Protein AF-A0A482UT60-F1 (afdb_monomer_lite)

Sequence (57 aa):
MKRVVERTKQIKVGHPLDPTVMMGAQASEEQMKKICQYLEIGKNEGAEVLCGGGVNK

Radius of gyration: 13.15 Å; chains: 1; bounding box: 30×15×34 Å

pLDDT: mean 94.63, std 5.24, range [62.59, 98.25]

Secondary structure (DSSP, 8-state):
-HHHHHHHHTPPB--TT-TT--B---S-HHHHHHHHHHHHHHHHTT----S--S---

S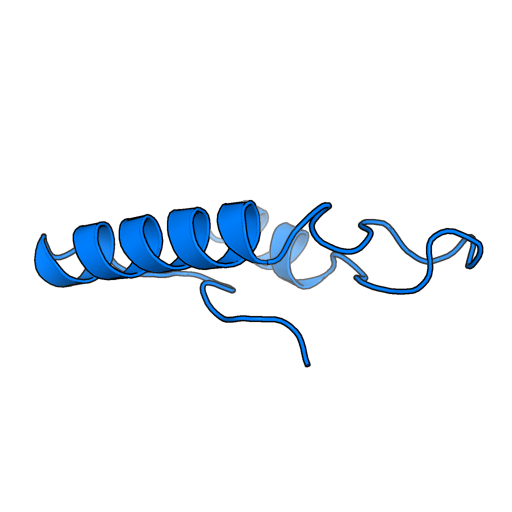tructure (mmCIF, N/CA/C/O backbone):
data_AF-A0A482UT60-F1
#
_entry.id   AF-A0A482UT60-F1
#
loop_
_atom_site.group_PDB
_atom_site.id
_atom_site.type_symbol
_atom_site.label_atom_id
_atom_site.label_alt_id
_atom_site.label_comp_id
_atom_site.label_asym_id
_atom_site.label_entity_id
_atom_site.label_seq_id
_atom_site.pdbx_PDB_ins_code
_atom_site.Cartn_x
_atom_site.Cartn_y
_atom_site.Cartn_z
_atom_site.occupancy
_atom_site.B_iso_or_equiv
_atom_site.auth_seq_id
_atom_site.auth_comp_id
_atom_site.auth_asym_id
_atom_site.auth_atom_id
_atom_site.pdbx_PDB_model_num
ATOM 1 N N . MET A 1 1 ? -16.741 4.979 -4.664 1.00 88.19 1 MET A N 1
ATOM 2 C CA . MET A 1 1 ? -15.677 4.206 -3.986 1.00 88.19 1 MET A CA 1
ATOM 3 C C . MET A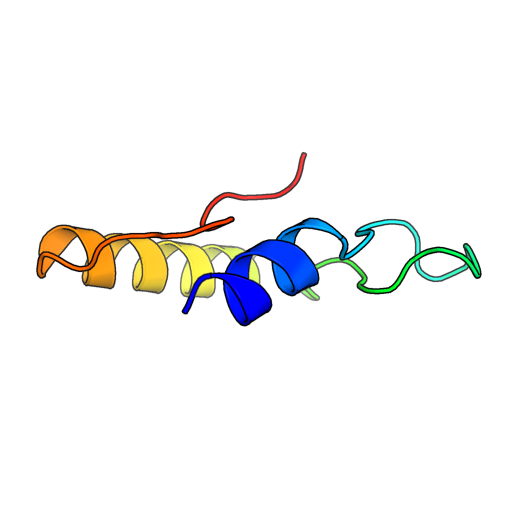 1 1 ? -15.208 2.982 -4.780 1.00 88.19 1 MET A C 1
ATOM 5 O O . MET A 1 1 ? -14.019 2.886 -5.051 1.00 88.19 1 MET A O 1
ATOM 9 N N . LYS A 1 2 ? -16.112 2.107 -5.252 1.00 94.50 2 LYS A N 1
ATOM 10 C CA . LYS A 1 2 ? -15.793 0.893 -6.041 1.00 94.50 2 LYS A CA 1
ATOM 11 C C . LYS A 1 2 ? -14.754 1.086 -7.166 1.00 94.50 2 LYS A C 1
ATOM 13 O O . LYS A 1 2 ? -13.733 0.412 -7.164 1.00 94.50 2 LYS A O 1
ATOM 18 N N . ARG A 1 3 ? -14.949 2.077 -8.048 1.00 96.94 3 ARG A N 1
ATOM 19 C CA . ARG A 1 3 ? -14.024 2.383 -9.162 1.00 96.94 3 ARG A CA 1
ATOM 20 C C . ARG A 1 3 ? -12.595 2.732 -8.710 1.00 96.94 3 ARG A C 1
ATOM 22 O O . ARG A 1 3 ? -11.639 2.401 -9.403 1.00 96.94 3 ARG A O 1
ATOM 29 N N . VAL A 1 4 ? -12.446 3.406 -7.566 1.00 97.06 4 VAL A N 1
ATOM 30 C CA . VAL A 1 4 ? -11.126 3.778 -7.025 1.00 97.06 4 VAL A CA 1
ATOM 31 C C . VAL A 1 4 ? -10.426 2.533 -6.495 1.00 97.06 4 VAL A C 1
ATOM 33 O O . VAL A 1 4 ? -9.298 2.265 -6.884 1.00 97.06 4 VAL A O 1
ATOM 36 N N . VAL A 1 5 ? -11.129 1.728 -5.695 1.00 97.31 5 VAL A N 1
ATOM 37 C CA . VAL A 1 5 ? -10.606 0.464 -5.154 1.00 97.31 5 VAL A CA 1
ATOM 38 C C . VAL A 1 5 ? -10.172 -0.483 -6.276 1.00 97.31 5 VAL A C 1
ATOM 40 O O . VAL A 1 5 ? -9.085 -1.051 -6.218 1.00 97.31 5 VAL A O 1
ATOM 43 N N . GLU A 1 6 ? -10.989 -0.627 -7.321 1.00 97.56 6 GLU A N 1
ATOM 44 C CA . GLU A 1 6 ? -10.656 -1.439 -8.497 1.00 97.56 6 GLU A CA 1
ATOM 45 C C . GLU A 1 6 ? -9.393 -0.937 -9.195 1.00 97.56 6 GLU A C 1
ATOM 47 O O . GLU A 1 6 ? -8.504 -1.734 -9.480 1.00 97.56 6 GLU A O 1
ATOM 52 N N . ARG A 1 7 ? -9.265 0.376 -9.424 1.00 97.00 7 ARG A N 1
ATOM 53 C CA . ARG A 1 7 ? -8.076 0.942 -10.072 1.00 97.00 7 ARG A CA 1
ATOM 54 C C . ARG A 1 7 ? -6.821 0.785 -9.214 1.00 97.00 7 ARG A C 1
ATOM 56 O O . ARG A 1 7 ? -5.779 0.434 -9.763 1.00 97.00 7 ARG A O 1
ATOM 63 N N . THR A 1 8 ? -6.918 1.004 -7.903 1.00 96.50 8 THR A N 1
ATOM 64 C CA . THR A 1 8 ? -5.793 0.865 -6.966 1.00 96.50 8 THR A CA 1
ATOM 65 C C . THR A 1 8 ? -5.279 -0.574 -6.918 1.00 96.50 8 THR A C 1
ATOM 67 O O . THR A 1 8 ? -4.071 -0.785 -6.931 1.00 96.50 8 THR A O 1
ATOM 70 N N . LYS A 1 9 ? -6.169 -1.576 -6.964 1.00 95.56 9 LYS A N 1
ATOM 71 C CA . LYS A 1 9 ? -5.787 -3.002 -7.019 1.00 95.56 9 LYS A CA 1
ATOM 72 C C . LYS A 1 9 ? -5.006 -3.396 -8.280 1.00 95.56 9 LYS A C 1
ATOM 74 O O . LYS A 1 9 ? -4.360 -4.434 -8.274 1.00 95.56 9 LYS A O 1
ATOM 79 N N . GLN A 1 10 ? -5.063 -2.597 -9.347 1.00 96.44 10 GLN A N 1
ATOM 80 C CA . GLN A 1 10 ? -4.324 -2.848 -10.592 1.00 96.44 10 GLN A CA 1
ATOM 81 C C . GLN A 1 10 ? -2.922 -2.219 -10.605 1.00 96.44 10 GLN A C 1
ATOM 83 O O . GLN A 1 10 ? -2.215 -2.334 -11.606 1.00 96.44 10 GLN A O 1
ATOM 88 N N . ILE A 1 11 ? -2.515 -1.518 -9.541 1.00 95.94 11 ILE A N 1
ATOM 89 C CA . ILE A 1 11 ? -1.178 -0.927 -9.449 1.00 95.94 11 ILE A CA 1
ATOM 90 C C . ILE A 1 11 ? -0.150 -2.049 -9.292 1.00 95.94 11 ILE A C 1
ATOM 92 O O . ILE A 1 11 ? -0.160 -2.781 -8.305 1.00 95.94 11 ILE A O 1
ATOM 96 N N . LYS A 1 12 ? 0.762 -2.155 -10.260 1.00 95.31 12 LYS A N 1
ATOM 97 C CA . LYS A 1 12 ? 1.911 -3.060 -10.189 1.00 95.31 12 LYS A CA 1
ATOM 98 C C . LYS A 1 12 ? 3.042 -2.404 -9.406 1.00 95.31 12 LYS A C 1
ATOM 100 O O . LYS A 1 12 ? 3.548 -1.360 -9.819 1.00 95.31 12 LYS A O 1
ATOM 105 N N . VAL A 1 13 ? 3.432 -3.024 -8.298 1.00 94.69 13 VAL A N 1
ATOM 106 C CA . VAL A 1 13 ? 4.575 -2.607 -7.479 1.00 94.69 13 VAL A CA 1
ATOM 107 C C . VAL A 1 13 ? 5.753 -3.525 -7.784 1.00 94.69 13 VAL A C 1
ATOM 109 O O . VAL A 1 13 ? 5.562 -4.736 -7.879 1.00 94.69 13 VAL A O 1
ATOM 112 N N . GLY A 1 14 ? 6.957 -2.980 -7.950 1.00 94.06 14 GLY A N 1
ATOM 113 C CA . GLY A 1 14 ? 8.121 -3.804 -8.269 1.00 94.06 14 GLY A CA 1
ATOM 114 C C . GLY A 1 14 ? 9.390 -3.015 -8.561 1.00 94.06 14 GLY A C 1
ATOM 115 O O . GLY A 1 14 ? 9.570 -1.889 -8.096 1.00 94.06 14 GLY A O 1
ATOM 116 N N . HIS A 1 15 ? 10.290 -3.634 -9.325 1.00 95.06 15 HIS A N 1
ATOM 117 C CA . HIS A 1 15 ? 11.579 -3.044 -9.662 1.00 95.06 15 HIS A CA 1
ATOM 118 C C . HIS A 1 15 ? 11.404 -1.817 -10.577 1.00 95.06 15 HIS A C 1
ATOM 120 O O . HIS A 1 15 ? 10.714 -1.919 -11.590 1.00 95.06 15 HIS A O 1
ATOM 126 N N . PRO A 1 16 ? 12.059 -0.675 -10.297 1.00 93.69 16 PRO A N 1
ATOM 127 C CA . PRO A 1 16 ? 11.842 0.569 -11.044 1.00 93.69 16 PRO A CA 1
ATOM 128 C C . PRO A 1 16 ? 12.319 0.532 -12.506 1.00 93.69 16 PRO A C 1
ATOM 130 O O . PRO A 1 16 ? 11.960 1.409 -13.281 1.00 93.69 16 PRO A O 1
ATOM 133 N N . LEU A 1 17 ? 13.132 -0.461 -12.887 1.00 96.62 17 LEU A N 1
ATOM 134 C CA . LEU A 1 17 ? 13.561 -0.668 -14.281 1.00 96.62 17 LEU A CA 1
ATOM 135 C C . LEU A 1 17 ? 12.582 -1.510 -15.117 1.00 96.62 17 LEU A C 1
ATOM 137 O O . LEU A 1 17 ? 12.763 -1.604 -16.327 1.00 96.62 17 LEU A O 1
ATOM 141 N N . ASP A 1 18 ? 11.575 -2.141 -14.505 1.00 97.19 18 ASP A N 1
ATOM 142 C CA . ASP A 1 18 ? 10.532 -2.842 -15.258 1.00 97.19 18 ASP A CA 1
ATOM 143 C C . ASP A 1 18 ? 9.524 -1.809 -15.801 1.00 97.19 18 ASP A C 1
ATOM 145 O O . ASP A 1 18 ? 8.862 -1.134 -15.011 1.00 97.19 18 ASP A O 1
ATOM 149 N N .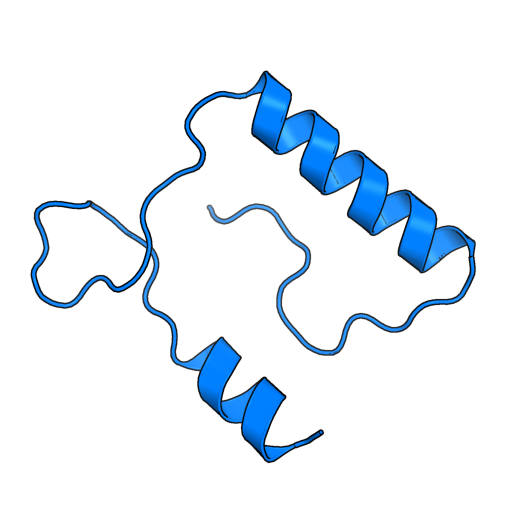 PRO A 1 19 ? 9.356 -1.679 -17.132 1.00 96.00 19 PRO A N 1
ATOM 150 C CA . PRO A 1 19 ? 8.459 -0.686 -17.728 1.00 96.00 19 PRO A CA 1
ATOM 151 C C . PRO A 1 19 ? 6.971 -0.959 -17.454 1.00 96.00 19 PRO A C 1
ATOM 153 O O . PRO A 1 19 ? 6.124 -0.113 -17.738 1.00 96.00 19 PRO A O 1
ATOM 156 N N . 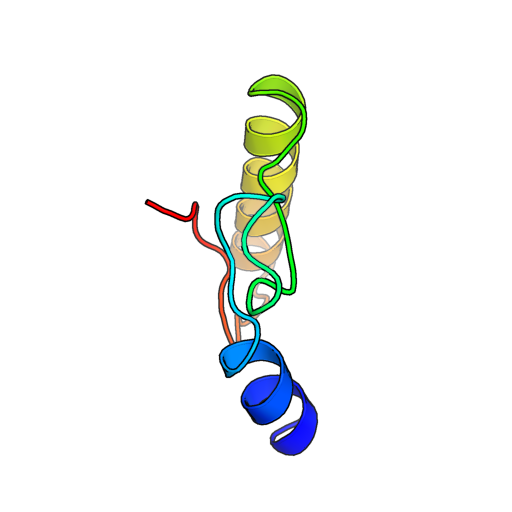THR A 1 20 ? 6.625 -2.139 -16.935 1.00 96.69 20 THR A N 1
ATOM 157 C CA . THR A 1 20 ? 5.258 -2.508 -16.548 1.00 96.69 20 THR A CA 1
ATOM 158 C C . THR A 1 20 ? 4.940 -2.174 -15.089 1.00 96.69 20 THR A C 1
ATOM 160 O O . THR A 1 20 ? 3.769 -2.213 -14.698 1.00 96.69 20 THR A O 1
ATOM 163 N N . VAL A 1 21 ? 5.955 -1.840 -14.285 1.00 97.00 21 VAL A N 1
ATOM 164 C CA . VAL A 1 21 ? 5.804 -1.424 -12.889 1.00 97.00 21 VAL A CA 1
ATOM 165 C C . VAL A 1 21 ? 5.342 0.028 -12.830 1.00 97.00 21 VAL A C 1
ATOM 167 O O . VAL A 1 21 ? 5.831 0.905 -13.533 1.00 97.00 21 VAL A O 1
ATOM 170 N N . MET A 1 22 ? 4.372 0.284 -11.959 1.00 97.19 22 MET A N 1
ATOM 171 C CA . MET A 1 22 ? 3.762 1.599 -11.771 1.00 97.19 22 MET A CA 1
ATOM 172 C C . MET A 1 22 ? 4.258 2.299 -10.503 1.00 97.19 22 MET A C 1
ATOM 174 O O . MET A 1 22 ? 4.094 3.509 -10.369 1.00 97.19 22 MET A O 1
ATOM 178 N N . MET A 1 23 ? 4.808 1.547 -9.546 1.00 95.50 23 MET A N 1
ATOM 179 C CA . MET A 1 23 ? 5.235 2.065 -8.249 1.00 95.50 23 MET A CA 1
ATOM 180 C C . MET A 1 23 ? 6.444 1.287 -7.717 1.00 95.50 23 MET A C 1
ATOM 182 O O . MET A 1 23 ? 6.467 0.059 -7.758 1.00 95.50 23 MET A O 1
ATOM 186 N N . GLY A 1 24 ? 7.446 2.012 -7.218 1.00 93.56 24 GLY A N 1
ATOM 187 C CA . GLY A 1 24 ? 8.654 1.438 -6.623 1.00 93.56 24 GLY A CA 1
ATOM 188 C C . GLY A 1 24 ? 8.544 1.195 -5.116 1.00 93.56 24 GLY A C 1
ATOM 189 O O . GLY A 1 24 ? 7.484 1.345 -4.505 1.00 93.56 24 GLY A O 1
ATOM 190 N N . ALA A 1 25 ? 9.675 0.833 -4.513 1.00 93.81 25 ALA A N 1
ATOM 191 C CA . ALA A 1 25 ? 9.801 0.648 -3.071 1.00 93.81 25 ALA A CA 1
ATOM 192 C C . ALA A 1 25 ? 9.736 1.977 -2.294 1.00 93.81 25 ALA A C 1
ATOM 194 O O . ALA A 1 25 ? 9.887 3.064 -2.854 1.00 93.81 25 ALA A O 1
ATOM 195 N N . GLN A 1 26 ? 9.545 1.877 -0.977 1.00 94.50 26 GLN A N 1
ATOM 196 C CA . GLN A 1 26 ? 9.745 3.013 -0.073 1.00 94.50 26 GLN A CA 1
ATOM 197 C C . GLN A 1 26 ? 11.240 3.344 0.027 1.00 94.50 26 GLN A C 1
ATOM 199 O O . GLN A 1 26 ? 12.074 2.444 -0.046 1.00 94.50 26 GLN A O 1
ATOM 204 N N . ALA A 1 27 ? 11.583 4.622 0.211 1.00 91.44 27 ALA A N 1
ATOM 205 C CA . ALA A 1 27 ? 12.981 5.060 0.173 1.00 91.44 27 ALA A CA 1
ATOM 206 C C . ALA A 1 27 ? 13.798 4.642 1.409 1.00 91.44 27 ALA A C 1
ATOM 208 O O . ALA A 1 27 ? 15.020 4.541 1.328 1.00 91.44 27 ALA A O 1
ATOM 209 N N . SER A 1 28 ? 13.145 4.394 2.549 1.00 95.44 28 SER A N 1
ATOM 210 C CA . SER A 1 28 ? 13.810 3.930 3.768 1.00 95.44 28 SER A CA 1
ATOM 211 C C . SER A 1 28 ? 12.892 3.093 4.657 1.00 95.44 28 SER A C 1
ATOM 213 O O . SER A 1 28 ? 11.661 3.198 4.603 1.00 95.44 28 SER A O 1
ATOM 215 N N . GLU A 1 29 ? 13.499 2.291 5.536 1.00 94.50 29 GLU A N 1
ATOM 216 C CA . GLU A 1 29 ? 12.762 1.574 6.580 1.00 94.50 29 GLU A CA 1
ATOM 217 C C . GLU A 1 29 ? 12.032 2.519 7.538 1.00 94.50 29 GLU A C 1
ATOM 219 O O . GLU A 1 29 ? 10.949 2.192 8.016 1.00 94.50 29 GLU A O 1
ATOM 224 N N . GLU A 1 30 ? 12.615 3.682 7.838 1.00 96.56 30 GLU A N 1
ATOM 225 C CA . GLU A 1 30 ? 12.010 4.671 8.729 1.00 96.56 30 GLU A CA 1
ATOM 226 C C . GLU A 1 30 ? 10.697 5.204 8.145 1.00 96.56 30 GLU A C 1
ATOM 228 O O . GLU A 1 30 ? 9.671 5.204 8.830 1.00 96.56 30 GLU A O 1
ATOM 233 N N . GLN A 1 31 ? 10.690 5.573 6.856 1.00 95.94 31 GLN A N 1
ATOM 234 C CA . GLN A 1 31 ? 9.460 5.970 6.168 1.00 95.94 31 GLN A CA 1
ATOM 235 C C . GLN A 1 31 ? 8.429 4.845 6.173 1.00 95.94 31 GLN A C 1
ATOM 237 O O . GLN A 1 31 ? 7.259 5.092 6.467 1.00 95.94 31 GLN A O 1
ATOM 242 N N . MET A 1 32 ? 8.851 3.611 5.894 1.00 95.00 32 MET A N 1
ATOM 243 C CA . MET A 1 32 ? 7.954 2.459 5.910 1.00 95.00 32 MET A CA 1
ATOM 244 C C . MET A 1 32 ? 7.318 2.2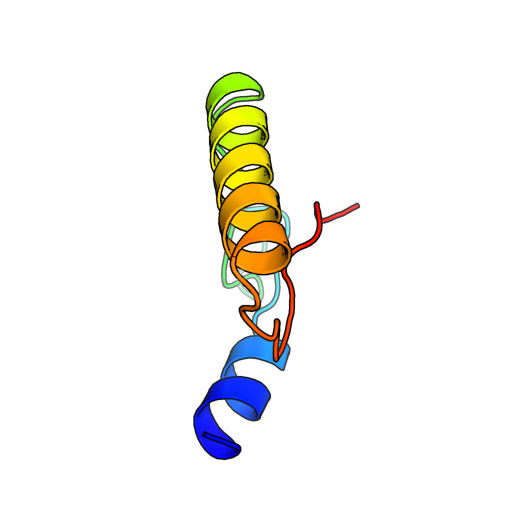57 7.294 1.00 95.00 32 MET A C 1
ATOM 246 O O . MET A 1 32 ? 6.099 2.105 7.385 1.00 95.00 32 MET A O 1
ATOM 250 N N . LYS A 1 33 ? 8.113 2.313 8.372 1.00 95.75 33 LYS A N 1
ATOM 251 C CA . LYS A 1 33 ? 7.634 2.202 9.761 1.00 95.75 33 LYS A CA 1
ATOM 252 C C . LYS A 1 33 ? 6.632 3.307 10.088 1.00 95.75 33 LYS A C 1
ATOM 254 O O . LYS A 1 33 ? 5.559 3.012 10.609 1.00 95.75 33 LYS A O 1
ATOM 259 N N . LYS A 1 34 ? 6.934 4.554 9.715 1.00 96.25 34 LYS A N 1
ATOM 260 C CA . LYS A 1 34 ? 6.041 5.703 9.920 1.00 96.25 34 LYS A CA 1
ATOM 261 C C . LYS A 1 34 ? 4.705 5.535 9.191 1.00 96.25 34 LYS A C 1
ATOM 263 O O . LYS A 1 34 ? 3.656 5.775 9.779 1.00 96.25 34 LYS A O 1
ATOM 268 N N . ILE A 1 35 ? 4.720 5.086 7.935 1.00 96.06 35 ILE A N 1
ATOM 269 C CA . ILE A 1 35 ? 3.493 4.816 7.165 1.00 96.06 35 ILE A CA 1
ATOM 270 C C . ILE A 1 35 ? 2.665 3.712 7.833 1.00 96.06 35 ILE A C 1
ATOM 272 O O . ILE A 1 35 ? 1.455 3.868 7.993 1.00 96.06 35 ILE A O 1
ATOM 276 N N . CYS A 1 36 ? 3.305 2.623 8.271 1.00 95.25 36 CYS A N 1
ATOM 277 C CA . CYS A 1 36 ? 2.616 1.533 8.965 1.00 95.25 36 CYS A CA 1
ATOM 278 C C . CYS A 1 36 ? 1.966 2.004 10.272 1.00 95.25 36 CYS A C 1
ATOM 280 O O . CYS A 1 36 ? 0.833 1.631 10.551 1.00 95.25 36 CYS A O 1
ATOM 282 N N . GLN A 1 37 ? 2.633 2.872 11.039 1.00 97.12 37 GLN A N 1
ATOM 283 C CA . GLN A 1 37 ? 2.054 3.453 12.253 1.00 97.12 37 GLN A CA 1
ATOM 284 C C . GLN A 1 37 ? 0.768 4.235 11.964 1.00 97.12 37 GLN A C 1
ATOM 286 O O . GLN A 1 37 ? -0.217 4.051 12.670 1.00 97.12 37 GLN A O 1
ATOM 291 N N . TYR A 1 38 ? 0.732 5.052 10.907 1.00 97.56 38 TYR A N 1
ATOM 292 C CA . TYR A 1 38 ? -0.490 5.776 10.534 1.00 97.56 38 TYR A CA 1
ATOM 293 C C . TYR A 1 38 ? -1.628 4.856 10.087 1.00 97.56 38 TYR A C 1
ATOM 295 O O . TYR A 1 38 ? -2.788 5.141 10.381 1.00 97.56 38 TYR A O 1
ATOM 303 N N . LEU A 1 39 ? -1.315 3.746 9.410 1.00 96.38 39 LEU A N 1
ATOM 304 C CA . LEU A 1 39 ? -2.319 2.740 9.058 1.00 96.38 39 LEU A CA 1
ATOM 305 C C . LEU A 1 39 ? -2.949 2.114 10.309 1.00 96.38 39 LEU A C 1
ATOM 307 O O . LEU A 1 39 ? -4.163 1.931 10.347 1.00 96.38 39 LEU A O 1
ATOM 311 N N . GLU A 1 40 ? -2.146 1.822 11.333 1.00 96.56 40 GLU A N 1
ATOM 312 C CA . GLU A 1 40 ? -2.646 1.287 12.603 1.00 96.56 40 GLU A CA 1
ATOM 313 C C . GLU A 1 40 ? -3.441 2.321 13.404 1.00 96.56 40 GLU A C 1
ATOM 315 O O . GLU A 1 40 ? -4.498 1.985 13.932 1.00 96.56 40 GLU A O 1
ATOM 320 N N . ILE A 1 41 ? -3.003 3.586 13.438 1.00 97.88 41 ILE A N 1
ATOM 321 C CA . ILE A 1 41 ? -3.777 4.679 14.052 1.00 97.88 41 ILE A CA 1
ATOM 322 C C . ILE A 1 41 ? -5.173 4.750 13.425 1.00 97.88 41 ILE A C 1
ATOM 324 O O . ILE A 1 41 ? -6.164 4.694 14.146 1.00 97.88 41 ILE A O 1
ATOM 328 N N . GLY A 1 42 ? -5.263 4.769 12.090 1.00 97.31 42 GLY A N 1
ATOM 329 C CA . GLY A 1 42 ? -6.552 4.825 11.399 1.00 97.31 42 GLY A CA 1
ATOM 330 C C . GLY A 1 42 ? -7.463 3.645 11.744 1.00 97.31 42 GLY A C 1
ATOM 331 O O . GLY A 1 42 ? -8.639 3.847 12.036 1.00 97.31 42 GLY A O 1
ATOM 332 N N . LYS A 1 43 ? -6.932 2.416 11.772 1.00 96.31 43 LYS A N 1
ATOM 333 C CA . L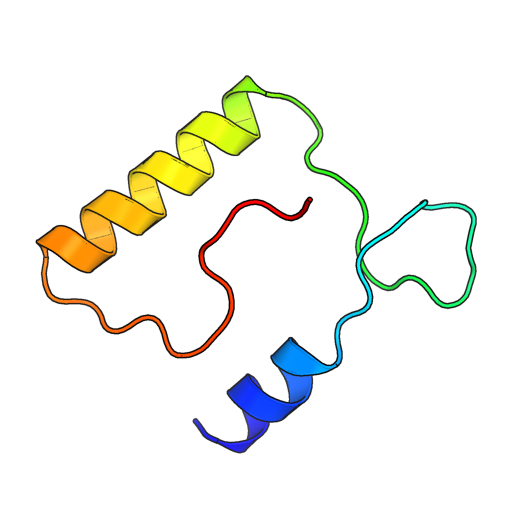YS A 1 43 ? -7.711 1.230 12.176 1.00 96.31 43 LYS A CA 1
ATOM 334 C C . LYS A 1 43 ? -8.202 1.335 13.621 1.00 96.31 43 LYS A C 1
ATOM 336 O O . LYS A 1 43 ? -9.364 1.038 13.883 1.00 96.31 43 LYS A O 1
ATOM 341 N N . ASN A 1 44 ? -7.343 1.776 14.541 1.00 97.81 44 ASN A N 1
ATOM 342 C CA . ASN A 1 44 ? -7.685 1.941 15.958 1.00 97.81 44 ASN A CA 1
ATOM 343 C C . ASN A 1 44 ? -8.753 3.022 16.182 1.00 97.81 44 ASN A C 1
ATOM 345 O O . ASN A 1 44 ? -9.551 2.911 17.107 1.00 97.81 44 ASN A O 1
ATOM 349 N N . GLU A 1 45 ? -8.801 4.034 15.318 1.00 98.25 45 GLU A N 1
ATOM 350 C CA . GLU A 1 45 ? -9.837 5.074 15.308 1.00 98.25 45 GLU A CA 1
ATOM 351 C C . GLU A 1 45 ? -11.135 4.635 14.596 1.00 98.25 45 GLU A C 1
ATOM 353 O O . GLU A 1 45 ? -12.103 5.393 14.550 1.00 98.25 45 GLU A O 1
ATOM 358 N N . GLY A 1 46 ? -11.189 3.407 14.065 1.00 97.56 46 GLY A N 1
ATOM 359 C CA . GLY A 1 46 ? -12.373 2.829 13.424 1.00 97.56 46 GLY A CA 1
ATOM 360 C C . GLY A 1 46 ? -12.432 2.992 11.902 1.00 97.56 46 GLY A C 1
ATOM 361 O O . GLY A 1 46 ? -13.487 2.767 11.309 1.00 97.56 46 GLY A O 1
ATOM 362 N N . ALA A 1 47 ? -11.331 3.372 11.246 1.00 97.25 47 ALA A N 1
ATOM 363 C CA . ALA A 1 47 ? -11.275 3.444 9.790 1.00 97.25 47 ALA A CA 1
ATOM 364 C C . ALA A 1 47 ? -11.282 2.049 9.144 1.00 97.25 47 ALA A C 1
ATOM 366 O O . ALA A 1 47 ? -10.571 1.132 9.560 1.00 97.25 47 ALA A O 1
ATOM 367 N N . GLU A 1 48 ? -12.035 1.916 8.053 1.00 96.25 48 GLU A N 1
ATOM 368 C CA . GLU A 1 48 ? -12.057 0.709 7.230 1.00 96.25 48 GLU A CA 1
ATOM 369 C C . GLU A 1 48 ? -11.014 0.793 6.104 1.00 96.25 48 GLU A C 1
ATOM 371 O O . GLU A 1 48 ? -11.011 1.721 5.289 1.00 96.25 48 GLU A O 1
ATOM 376 N N . VAL A 1 49 ? -10.140 -0.212 6.011 1.00 95.25 49 VAL A N 1
ATOM 377 C CA . VAL A 1 49 ? -9.171 -0.328 4.912 1.00 95.25 49 VAL A CA 1
ATOM 378 C C . VAL A 1 49 ? -9.807 -1.067 3.736 1.00 95.25 49 VAL A C 1
ATOM 380 O O . VAL A 1 49 ? -9.940 -2.287 3.745 1.00 95.25 49 VAL A O 1
ATOM 383 N N . LEU A 1 50 ? -10.147 -0.330 2.679 1.00 96.19 50 LEU A N 1
ATOM 384 C CA . LEU A 1 50 ? -10.839 -0.888 1.508 1.00 96.19 50 LEU A CA 1
ATOM 385 C C . LEU A 1 50 ? -9.919 -1.659 0.535 1.00 96.19 50 LEU A C 1
ATOM 387 O O . LEU A 1 50 ? -10.386 -2.507 -0.231 1.00 96.19 50 LEU A O 1
ATOM 391 N N . CYS A 1 51 ? -8.616 -1.354 0.518 1.00 95.00 51 CYS A N 1
ATOM 392 C CA . CYS A 1 51 ? -7.590 -2.100 -0.220 1.00 95.00 51 CYS A CA 1
ATOM 393 C C . CYS A 1 51 ? -6.171 -1.734 0.238 1.00 95.00 51 CYS A C 1
ATOM 395 O O . CYS A 1 51 ? -5.912 -0.586 0.595 1.00 95.00 51 CYS A O 1
ATOM 397 N N . GLY A 1 52 ? -5.235 -2.683 0.141 1.00 93.88 52 GLY A N 1
ATOM 398 C CA . GLY A 1 52 ? -3.843 -2.466 0.540 1.00 93.88 52 GLY A CA 1
ATOM 399 C C . GLY A 1 52 ? -3.694 -2.392 2.061 1.00 93.88 52 GLY A C 1
ATOM 400 O O . GLY A 1 52 ? -4.265 -3.212 2.773 1.00 93.88 52 GLY A O 1
ATOM 401 N N . GLY A 1 53 ? -2.915 -1.425 2.553 1.00 92.00 53 GLY A N 1
ATOM 402 C CA . GLY A 1 53 ? -2.718 -1.208 3.993 1.00 92.00 53 GLY A CA 1
ATOM 403 C C . GLY A 1 53 ? -1.791 -2.218 4.680 1.00 92.00 53 GLY A C 1
ATOM 404 O O . GLY A 1 53 ? -1.791 -2.308 5.905 1.00 92.00 53 GLY A O 1
ATOM 405 N N . GLY A 1 54 ? -1.010 -2.971 3.903 1.00 89.12 54 GLY A N 1
ATOM 406 C CA . GLY A 1 54 ? 0.046 -3.857 4.387 1.00 89.12 54 GLY A CA 1
ATOM 407 C C . GLY A 1 54 ? 1.369 -3.592 3.671 1.00 89.12 54 GLY A C 1
ATOM 408 O O . GLY A 1 54 ? 1.405 -2.932 2.631 1.00 89.12 54 GLY A O 1
ATOM 409 N N . VAL A 1 55 ? 2.458 -4.108 4.237 1.00 87.81 55 VAL A N 1
ATOM 410 C CA . VAL A 1 55 ? 3.790 -4.043 3.622 1.00 87.81 55 VAL A CA 1
ATOM 411 C C . VAL A 1 55 ? 3.849 -5.030 2.453 1.00 87.81 55 VAL A C 1
ATOM 413 O O . VAL A 1 55 ? 3.534 -6.208 2.631 1.00 87.81 55 VAL A O 1
ATOM 416 N N . ASN A 1 56 ? 4.240 -4.550 1.268 1.00 79.50 56 ASN A N 1
ATOM 417 C CA . ASN A 1 56 ? 4.488 -5.410 0.108 1.00 79.50 56 ASN A CA 1
ATOM 418 C C . ASN A 1 56 ? 5.666 -6.350 0.409 1.00 79.50 56 ASN A C 1
ATOM 420 O O . ASN A 1 56 ? 6.685 -5.898 0.931 1.00 79.50 56 ASN A O 1
ATOM 424 N N . LYS A 1 57 ? 5.503 -7.638 0.098 1.00 62.59 57 LYS A N 1
ATOM 425 C CA . LYS A 1 57 ? 6.535 -8.673 0.232 1.00 62.59 57 LYS A CA 1
ATOM 426 C C . LYS A 1 57 ? 7.106 -9.033 -1.127 1.00 62.59 57 LYS A C 1
ATOM 428 O O . LYS A 1 57 ? 6.311 -9.015 -2.094 1.00 62.59 57 LYS A O 1
#

Foldseek 3Di:
DVVVLVVVVCAAEDDPPPPSHDHYDDPDPVVVVVLLVVLVVCVVVPHDDSDDSDDDD